Protein AF-A0A3B8W7H1-F1 (afdb_monomer_lite)

Foldseek 3Di:
DVVLVVVLVVQLVVQLVVVLVLLVVLCVLVVVLCVPDDPVVVVVCSVVCNVVSNVVSVVLSVVLVVLSVVCVVHDPVVSVVVVVVSVVVVVVVVVVQSVCQSVVCVVPVDGDDCVVVVVVVPD

Radius of gyration: 18.09 Å; chains: 1; bounding box: 42×22×52 Å

Sequence (123 aa):
MIKKIALPIKLFLSLLPLLIIQKPLFMLFNHNETKQMSFSDFMDVIWHGLPLDLTVAGYITALPLLMMLVSIFWHTKLFNSILKYYLIVICALLAVIFSVDLELYGFWGFRLDATPLFYLTNP

Secondary structure (DSSP, 8-state):
-HHHHHHHHHHHHHHHHHHHHHHHHHHHHTTTT-TT--HHHHHHHHHHHHHHHHHHHHHHHHHHHHHHHHGGGS-HHHHHHHHHHHHHHHHHHHHHHHHHHHHHHHHHSS-S-SHHHHHHH--

pLDDT: mean 79.78, std 10.0, range [53.94, 93.69]

Structure (mmCIF, N/CA/C/O backbone):
data_AF-A0A3B8W7H1-F1
#
_entry.id   AF-A0A3B8W7H1-F1
#
loop_
_atom_site.group_PDB
_atom_site.id
_atom_site.type_symbol
_atom_site.label_atom_id
_atom_site.label_alt_id
_atom_site.label_comp_id
_atom_site.label_asym_id
_atom_site.label_entity_id
_atom_site.label_seq_id
_atom_site.pdbx_PDB_ins_code
_atom_site.Cartn_x
_atom_site.Cartn_y
_atom_site.Cartn_z
_atom_site.occupancy
_atom_site.B_iso_or_equiv
_atom_site.auth_seq_id
_atom_site.auth_comp_id
_atom_site.auth_asym_id
_atom_site.auth_atom_id
_atom_site.pdbx_PDB_model_num
ATOM 1 N N . MET A 1 1 ? -9.535 1.087 23.435 1.00 53.94 1 MET A N 1
ATOM 2 C CA . MET A 1 1 ? -9.677 1.878 22.187 1.00 53.94 1 MET A CA 1
ATOM 3 C C . MET A 1 1 ? -8.385 1.987 21.379 1.00 53.94 1 MET A C 1
ATOM 5 O O . MET A 1 1 ? -8.441 1.696 20.194 1.00 53.94 1 MET A O 1
ATOM 9 N N . ILE A 1 2 ? -7.231 2.303 21.986 1.00 60.81 2 ILE A N 1
ATOM 10 C CA . ILE A 1 2 ? -5.937 2.504 21.285 1.00 60.81 2 ILE A CA 1
ATOM 11 C C . ILE A 1 2 ? -5.553 1.329 20.360 1.00 60.81 2 ILE A C 1
ATOM 13 O O . ILE A 1 2 ? -5.169 1.537 19.213 1.00 60.81 2 ILE A O 1
ATOM 17 N N . LYS A 1 3 ? -5.751 0.079 20.807 1.00 65.75 3 LYS A N 1
ATOM 18 C CA . LYS A 1 3 ? -5.468 -1.122 19.994 1.00 65.75 3 LYS A CA 1
ATOM 19 C C . LYS A 1 3 ? -6.321 -1.238 18.719 1.00 65.75 3 LYS A C 1
ATOM 21 O O . LYS A 1 3 ? -5.864 -1.859 17.769 1.00 65.75 3 LYS A O 1
ATOM 26 N N . LYS A 1 4 ? -7.533 -0.663 18.696 1.00 67.44 4 LYS A N 1
ATOM 27 C CA . LYS A 1 4 ? -8.416 -0.698 17.518 1.00 67.44 4 LYS A CA 1
ATOM 28 C C . LYS A 1 4 ? -7.938 0.300 16.459 1.00 67.44 4 LYS A C 1
ATOM 30 O O . LYS A 1 4 ? -7.762 -0.085 15.316 1.00 67.44 4 LYS A O 1
ATOM 35 N N . ILE A 1 5 ? -7.607 1.529 16.864 1.00 70.88 5 ILE A N 1
ATOM 36 C CA . ILE A 1 5 ? -7.120 2.593 15.962 1.00 70.88 5 ILE A CA 1
ATOM 37 C C . ILE A 1 5 ? -5.734 2.262 15.383 1.00 70.88 5 ILE A C 1
ATOM 39 O O . ILE A 1 5 ? -5.429 2.616 14.249 1.00 70.88 5 ILE A O 1
ATOM 43 N N . ALA A 1 6 ? -4.908 1.517 16.120 1.00 82.44 6 ALA A N 1
ATOM 44 C CA . ALA A 1 6 ? -3.616 1.058 15.616 1.00 82.44 6 ALA A CA 1
ATOM 45 C C . ALA A 1 6 ? -3.730 0.071 14.436 1.00 82.44 6 ALA A C 1
ATOM 47 O O . ALA A 1 6 ? -2.766 -0.089 13.694 1.00 82.44 6 ALA A O 1
ATOM 48 N N . LEU A 1 7 ? -4.871 -0.608 14.261 1.00 83.50 7 LEU A N 1
ATOM 49 C CA . LEU A 1 7 ? -5.059 -1.608 13.210 1.00 83.50 7 LEU A CA 1
ATOM 50 C C . LEU A 1 7 ? -5.019 -1.006 11.791 1.00 83.50 7 LEU A C 1
ATOM 52 O O . LEU A 1 7 ? -4.163 -1.441 11.025 1.00 83.50 7 LEU A O 1
ATOM 56 N N . PRO A 1 8 ? -5.856 -0.014 11.420 1.00 84.19 8 PRO A N 1
ATOM 57 C CA . PRO A 1 8 ? -5.816 0.578 10.080 1.00 84.19 8 PRO A CA 1
ATOM 58 C C . PRO A 1 8 ? -4.467 1.234 9.767 1.00 84.19 8 PRO A C 1
ATOM 60 O O . PRO A 1 8 ? -3.979 1.104 8.651 1.00 84.19 8 PRO A O 1
ATOM 63 N N . ILE A 1 9 ? -3.819 1.854 10.761 1.00 86.69 9 ILE A N 1
ATOM 64 C CA . ILE A 1 9 ? -2.483 2.450 10.598 1.00 86.69 9 ILE A CA 1
ATOM 65 C C . ILE A 1 9 ? -1.446 1.369 10.270 1.00 86.69 9 ILE A C 1
ATOM 67 O O . ILE A 1 9 ? -0.670 1.519 9.330 1.00 86.69 9 ILE A O 1
ATOM 71 N N . LYS A 1 10 ? -1.448 0.251 11.009 1.00 87.94 10 LYS A N 1
ATOM 72 C CA . LYS A 1 10 ? -0.557 -0.884 10.726 1.00 87.94 10 LYS A CA 1
ATOM 73 C C . LYS A 1 10 ? -0.828 -1.495 9.353 1.00 87.94 10 LYS A C 1
ATOM 75 O O 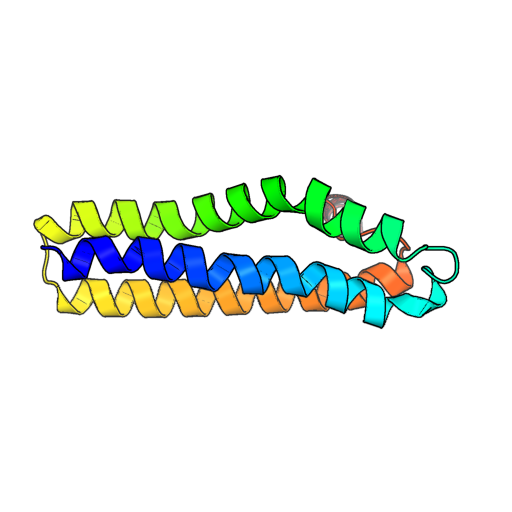. LYS A 1 10 ? 0.126 -1.833 8.664 1.00 87.94 10 LYS A O 1
ATOM 80 N N . LEU A 1 11 ? -2.097 -1.614 8.956 1.00 88.38 11 LEU A N 1
ATOM 81 C CA . LEU A 1 11 ? -2.475 -2.126 7.637 1.00 88.38 11 LEU A CA 1
ATOM 82 C C . LEU A 1 11 ? -1.950 -1.225 6.521 1.00 88.38 11 LEU A C 1
ATOM 84 O O . LEU A 1 11 ? -1.289 -1.715 5.610 1.00 88.38 11 LEU A O 1
ATOM 88 N N . PHE A 1 12 ? -2.167 0.084 6.635 1.00 89.38 12 PHE A N 1
ATOM 89 C CA . PHE A 1 12 ? -1.659 1.068 5.686 1.00 89.38 12 PHE A CA 1
ATOM 90 C C . PHE A 1 12 ? -0.136 0.997 5.551 1.00 89.38 12 PHE A C 1
ATOM 92 O O . PHE A 1 12 ? 0.385 0.834 4.450 1.00 89.38 12 PHE A O 1
ATOM 99 N N . LEU A 1 13 ? 0.576 1.007 6.682 1.00 89.75 13 LEU A N 1
ATOM 100 C CA . LEU A 1 13 ? 2.035 0.900 6.706 1.00 89.75 13 LEU A CA 1
ATOM 101 C C . LEU A 1 13 ? 2.554 -0.446 6.186 1.00 89.75 13 LEU A C 1
ATOM 103 O O . LEU A 1 13 ? 3.673 -0.495 5.693 1.00 89.75 13 LEU A O 1
ATOM 107 N N . SER A 1 14 ? 1.775 -1.527 6.283 1.00 88.62 14 SER A N 1
ATOM 108 C CA . SER A 1 14 ? 2.154 -2.833 5.726 1.00 88.62 14 SER A CA 1
ATOM 109 C C . SER A 1 14 ? 1.902 -2.952 4.221 1.00 88.62 14 SER A C 1
ATOM 111 O O . SER A 1 14 ? 2.663 -3.626 3.533 1.00 88.62 14 SER A O 1
ATOM 113 N N . LEU A 1 15 ? 0.864 -2.288 3.699 1.00 88.25 15 LEU A N 1
ATOM 114 C CA . LEU A 1 15 ? 0.498 -2.331 2.280 1.00 88.25 15 LEU A CA 1
ATOM 115 C C . LEU A 1 15 ? 1.406 -1.451 1.421 1.00 88.25 15 LEU A C 1
ATOM 117 O O . LEU A 1 15 ? 1.765 -1.853 0.320 1.00 88.25 15 LEU A O 1
ATOM 121 N N . LEU A 1 16 ? 1.812 -0.284 1.930 1.00 88.75 16 LEU A N 1
ATOM 122 C CA . LEU A 1 16 ? 2.693 0.638 1.211 1.00 88.75 16 LEU A CA 1
ATOM 123 C C . LEU A 1 16 ? 3.988 -0.005 0.686 1.00 88.75 16 LEU A C 1
ATOM 125 O O . LEU A 1 16 ? 4.213 0.065 -0.518 1.00 88.75 16 LEU A O 1
ATOM 129 N N . PRO A 1 17 ? 4.837 -0.655 1.508 1.00 87.62 17 PRO A N 1
ATOM 130 C CA . PRO A 1 17 ? 6.056 -1.280 1.002 1.00 87.62 17 PRO A CA 1
ATOM 131 C C . PRO A 1 17 ? 5.753 -2.415 0.020 1.00 87.62 17 PRO A C 1
ATOM 133 O O . PRO A 1 17 ? 6.509 -2.616 -0.923 1.00 87.62 17 PRO A O 1
ATOM 136 N N . LEU A 1 18 ? 4.633 -3.121 0.201 1.00 87.12 18 LEU A N 1
ATOM 137 C CA . LEU A 1 18 ? 4.185 -4.179 -0.703 1.00 87.12 18 LEU A CA 1
ATOM 138 C C . LEU A 1 18 ? 3.912 -3.624 -2.112 1.00 87.12 18 LEU A C 1
ATOM 140 O O . LEU A 1 18 ? 4.404 -4.183 -3.087 1.00 87.12 18 LEU A O 1
ATOM 144 N N . LEU A 1 19 ? 3.200 -2.498 -2.208 1.00 86.88 19 LEU A N 1
ATOM 145 C CA . LEU A 1 19 ? 2.916 -1.806 -3.473 1.00 86.88 19 LEU A CA 1
ATOM 146 C C . LEU A 1 19 ? 4.168 -1.146 -4.068 1.00 86.88 19 LEU A C 1
ATOM 148 O O . LEU A 1 19 ? 4.401 -1.234 -5.271 1.00 86.88 19 LEU A O 1
ATOM 152 N N . ILE A 1 20 ? 5.018 -0.548 -3.228 1.00 87.69 20 ILE A N 1
ATOM 153 C CA . ILE A 1 20 ? 6.266 0.082 -3.677 1.00 87.69 20 ILE A CA 1
ATOM 154 C C . ILE A 1 20 ? 7.202 -0.960 -4.296 1.00 87.69 20 ILE A C 1
ATOM 156 O O . ILE A 1 20 ? 7.774 -0.687 -5.345 1.00 87.69 20 ILE A O 1
ATOM 160 N N . ILE A 1 21 ? 7.340 -2.151 -3.694 1.00 86.81 21 ILE A N 1
ATOM 161 C CA . ILE A 1 21 ? 8.228 -3.230 -4.170 1.00 86.81 21 ILE A CA 1
ATOM 162 C C . ILE A 1 21 ? 7.751 -3.842 -5.497 1.00 86.81 21 ILE A C 1
ATOM 164 O O . ILE A 1 21 ? 8.581 -4.315 -6.278 1.00 86.81 21 ILE A O 1
ATOM 168 N N . GLN A 1 22 ? 6.451 -3.803 -5.802 1.00 84.94 22 GLN A N 1
ATOM 169 C CA . GLN A 1 22 ? 5.923 -4.334 -7.065 1.00 84.94 22 GLN A CA 1
ATOM 170 C C . GLN A 1 22 ? 6.564 -3.663 -8.292 1.00 84.94 22 GLN A C 1
ATOM 172 O O . GLN A 1 22 ? 6.882 -4.344 -9.263 1.00 84.94 22 GLN A O 1
ATOM 177 N N . LYS A 1 23 ? 6.839 -2.352 -8.248 1.00 83.81 23 LYS A N 1
ATOM 178 C CA . LYS A 1 23 ? 7.430 -1.613 -9.383 1.00 83.81 23 LYS A CA 1
ATOM 179 C C . LYS A 1 23 ? 8.887 -2.020 -9.679 1.00 83.81 23 LYS A C 1
ATOM 181 O O . LYS A 1 23 ? 9.161 -2.363 -10.828 1.00 83.81 23 LYS A O 1
ATOM 186 N N . PRO A 1 24 ? 9.801 -2.065 -8.689 1.00 82.75 24 PRO A N 1
ATOM 187 C CA . PRO A 1 24 ? 11.115 -2.691 -8.808 1.00 82.75 24 PRO A CA 1
ATOM 188 C C . PRO A 1 24 ? 11.084 -4.115 -9.349 1.00 82.75 24 PRO A C 1
ATOM 190 O O . PRO A 1 24 ? 11.832 -4.430 -10.270 1.00 82.75 24 PRO A O 1
ATOM 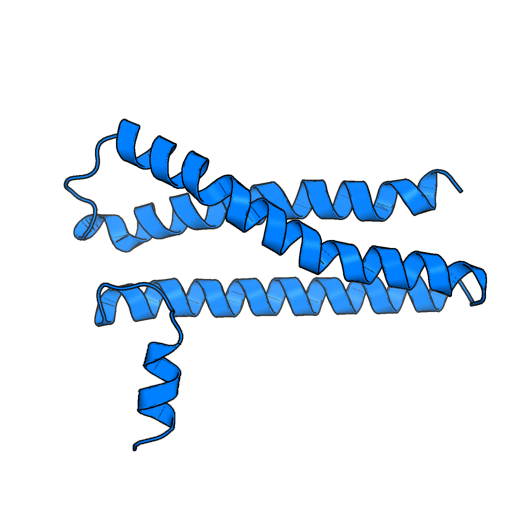193 N N . LEU A 1 25 ? 10.223 -4.976 -8.795 1.00 82.75 25 LEU A N 1
ATOM 194 C CA . LEU A 1 25 ? 10.127 -6.371 -9.230 1.00 82.75 25 LEU A CA 1
ATOM 195 C C . LEU A 1 25 ? 9.701 -6.467 -10.695 1.00 82.75 25 LEU A C 1
ATOM 197 O O . LEU A 1 25 ? 10.279 -7.239 -11.454 1.00 82.75 25 LEU A O 1
ATOM 201 N N . PHE A 1 26 ? 8.747 -5.633 -11.101 1.00 82.44 26 PHE A N 1
ATOM 202 C CA . PHE A 1 26 ? 8.310 -5.527 -12.486 1.00 82.44 26 PHE A CA 1
ATOM 203 C C . PHE A 1 26 ? 9.439 -5.100 -13.430 1.00 82.44 26 PHE A C 1
ATOM 205 O O . PHE A 1 26 ? 9.607 -5.687 -14.497 1.00 82.44 26 PHE A O 1
ATOM 212 N N . MET A 1 27 ? 10.238 -4.106 -13.040 1.00 79.12 27 MET A N 1
ATOM 213 C CA . MET A 1 27 ? 11.380 -3.648 -13.840 1.00 79.12 27 MET A CA 1
ATOM 214 C C . MET A 1 27 ? 12.481 -4.702 -13.948 1.00 79.12 27 MET A C 1
ATOM 216 O O . MET A 1 27 ? 13.059 -4.873 -15.016 1.00 79.12 27 MET A O 1
ATOM 220 N N . LEU A 1 28 ? 12.758 -5.426 -12.859 1.00 79.38 28 LEU A N 1
ATOM 221 C CA . LEU A 1 28 ? 13.735 -6.516 -12.852 1.00 79.38 28 LEU A CA 1
ATOM 222 C C . LEU A 1 28 ? 13.299 -7.680 -13.747 1.00 79.38 28 LEU A C 1
ATOM 224 O O . LEU A 1 28 ? 14.133 -8.269 -14.429 1.00 79.38 28 LEU A O 1
ATOM 228 N N . PHE A 1 29 ? 12.007 -8.008 -13.762 1.00 75.12 29 PHE A N 1
ATOM 229 C CA . PHE A 1 29 ? 11.477 -9.070 -14.616 1.00 75.12 29 PHE A CA 1
ATOM 230 C C . PHE A 1 29 ? 11.510 -8.672 -16.098 1.00 75.12 29 PHE A C 1
ATOM 232 O O . PHE A 1 29 ? 11.926 -9.452 -16.949 1.00 75.12 29 PHE A O 1
ATOM 239 N N . ASN A 1 30 ? 11.175 -7.414 -16.394 1.00 73.25 30 ASN A N 1
ATOM 240 C CA . ASN A 1 30 ? 11.185 -6.847 -17.743 1.00 73.25 30 ASN A CA 1
ATOM 241 C C . ASN A 1 30 ? 12.508 -6.137 -18.084 1.00 73.25 30 ASN A C 1
ATOM 243 O O . ASN A 1 30 ? 12.534 -5.170 -18.852 1.00 73.25 30 ASN A O 1
ATOM 247 N N . HIS A 1 31 ? 13.628 -6.623 -17.534 1.00 64.38 31 HIS A N 1
ATOM 248 C CA . HIS A 1 31 ? 14.940 -5.984 -17.672 1.00 64.38 31 HIS A CA 1
ATOM 249 C C . HIS A 1 31 ? 15.403 -5.848 -19.133 1.00 64.38 31 HIS A C 1
ATOM 251 O O . HIS A 1 31 ? 16.147 -4.931 -19.469 1.00 64.38 31 HIS A O 1
ATOM 257 N N . ASN A 1 32 ? 14.943 -6.734 -20.024 1.00 60.09 32 ASN A N 1
ATOM 258 C CA . ASN A 1 32 ? 15.286 -6.681 -21.446 1.00 60.09 32 ASN A CA 1
ATOM 259 C C . ASN A 1 32 ? 14.726 -5.442 -22.164 1.00 60.09 32 ASN A C 1
ATOM 261 O O . ASN A 1 32 ? 15.432 -4.890 -23.005 1.00 60.09 32 ASN A O 1
ATOM 265 N N . GLU A 1 33 ? 13.537 -4.972 -21.779 1.00 58.84 33 GLU A N 1
ATOM 266 C CA . GLU A 1 33 ? 12.888 -3.774 -22.339 1.00 58.84 33 GLU A CA 1
ATOM 267 C C . GLU A 1 33 ? 13.354 -2.478 -21.647 1.00 58.84 33 GLU A C 1
ATOM 269 O O . GLU A 1 33 ? 13.234 -1.384 -22.189 1.00 58.84 33 GLU A O 1
ATOM 274 N N . THR A 1 34 ? 13.947 -2.586 -20.452 1.00 56.81 34 THR A N 1
ATOM 275 C CA . THR A 1 34 ? 14.423 -1.449 -19.636 1.00 56.81 34 THR A CA 1
ATOM 276 C C . THR A 1 34 ? 15.937 -1.228 -19.701 1.00 56.81 34 THR A C 1
ATOM 278 O O . THR A 1 34 ? 16.479 -0.438 -18.929 1.00 56.81 34 THR A O 1
ATOM 281 N N . LYS A 1 35 ? 16.642 -1.846 -20.661 1.00 56.72 35 LYS A N 1
ATOM 282 C CA . LYS A 1 35 ? 18.110 -1.741 -20.836 1.00 56.72 35 LYS A CA 1
ATOM 283 C C . LYS A 1 35 ? 18.664 -0.315 -20.979 1.00 56.72 35 LYS A C 1
ATOM 285 O O . LYS A 1 35 ? 19.873 -0.139 -20.859 1.00 56.72 35 LYS A O 1
ATOM 290 N N . GLN A 1 36 ? 17.823 0.683 -21.249 1.00 59.56 36 GLN A N 1
ATOM 291 C CA . GLN A 1 36 ? 18.230 2.088 -21.377 1.00 59.56 36 GLN A CA 1
ATOM 292 C C . GLN A 1 36 ? 17.929 2.950 -20.138 1.00 59.56 36 GLN A C 1
ATOM 294 O O . GLN A 1 36 ? 18.276 4.127 -20.143 1.00 59.56 36 GLN A O 1
ATOM 299 N N . MET A 1 37 ? 17.306 2.405 -19.086 1.00 61.03 37 MET A N 1
ATOM 300 C CA . MET A 1 37 ? 16.973 3.185 -17.888 1.00 61.03 37 MET A CA 1
ATOM 301 C C . MET A 1 37 ? 18.184 3.371 -16.971 1.00 61.03 37 MET A C 1
ATOM 303 O O . MET A 1 37 ? 18.835 2.412 -16.549 1.00 61.03 37 MET A O 1
ATOM 307 N N . SER A 1 38 ? 18.452 4.627 -16.625 1.00 71.88 38 SER A N 1
ATOM 308 C CA . SER A 1 38 ? 19.415 5.011 -15.598 1.00 71.88 38 SER A CA 1
ATOM 309 C C . SER A 1 38 ? 18.870 4.703 -14.198 1.00 71.88 38 SER A C 1
ATOM 311 O O . SER A 1 38 ? 17.664 4.616 -13.972 1.00 71.88 38 SER A O 1
ATOM 313 N N . PHE A 1 39 ? 19.760 4.613 -13.207 1.00 72.19 39 PHE A N 1
ATOM 314 C CA . PHE A 1 39 ? 19.369 4.516 -11.796 1.00 72.19 39 PHE A CA 1
ATOM 315 C C . PHE A 1 39 ? 18.527 5.724 -11.333 1.00 72.19 39 PHE A C 1
ATOM 317 O O . PHE A 1 39 ? 17.703 5.586 -10.431 1.00 72.19 39 PHE A O 1
ATOM 324 N N . SER A 1 40 ? 18.699 6.891 -11.971 1.00 75.19 40 SER A N 1
ATOM 325 C CA . SER A 1 40 ? 17.839 8.063 -11.741 1.00 75.19 40 SER A CA 1
ATOM 326 C C . SER A 1 40 ? 16.392 7.780 -12.145 1.00 75.19 40 SER A C 1
ATOM 328 O O . SER A 1 40 ? 15.488 7.989 -11.343 1.00 75.19 40 SER A O 1
ATOM 330 N N . ASP A 1 41 ? 16.183 7.195 -13.328 1.00 76.75 41 ASP A N 1
ATOM 331 C CA . ASP A 1 41 ? 14.846 6.883 -13.848 1.00 76.75 41 ASP A CA 1
ATOM 332 C C . ASP A 1 41 ? 14.123 5.867 -12.953 1.00 76.75 41 ASP A C 1
ATOM 334 O O . ASP A 1 41 ? 12.911 5.934 -12.749 1.00 76.75 41 ASP A O 1
ATOM 338 N N . PHE A 1 42 ? 14.877 4.943 -12.352 1.00 78.38 42 PHE A N 1
ATOM 339 C CA . PHE A 1 42 ? 14.348 3.992 -11.378 1.00 78.38 42 PHE A CA 1
ATOM 340 C C . PHE A 1 42 ? 13.790 4.693 -10.128 1.00 78.38 42 PHE A C 1
ATOM 342 O O . PHE A 1 42 ? 12.697 4.360 -9.659 1.00 78.38 42 PHE A O 1
ATOM 349 N N . MET A 1 43 ? 14.512 5.687 -9.600 1.00 80.75 43 MET A N 1
ATOM 350 C CA . MET A 1 43 ? 14.046 6.488 -8.463 1.00 80.75 43 MET A CA 1
ATOM 351 C C . MET A 1 43 ? 12.866 7.377 -8.842 1.00 80.75 43 MET A C 1
ATOM 353 O O . MET A 1 43 ? 11.920 7.489 -8.060 1.00 80.75 43 MET A O 1
ATOM 357 N N . ASP A 1 44 ? 12.868 7.929 -10.054 1.00 82.50 44 ASP A N 1
ATOM 358 C CA . ASP A 1 44 ? 11.768 8.746 -10.556 1.00 82.50 44 ASP A CA 1
ATOM 359 C C . ASP A 1 44 ? 10.473 7.941 -10.686 1.00 82.50 44 ASP A C 1
ATOM 361 O O . ASP A 1 44 ? 9.409 8.444 -10.322 1.00 82.50 44 ASP A O 1
ATOM 365 N N . VAL A 1 45 ? 10.527 6.676 -11.113 1.00 81.62 45 VAL A N 1
ATOM 366 C CA . VAL A 1 45 ? 9.327 5.826 -11.185 1.00 81.62 45 VAL A CA 1
ATOM 367 C C . VAL A 1 45 ?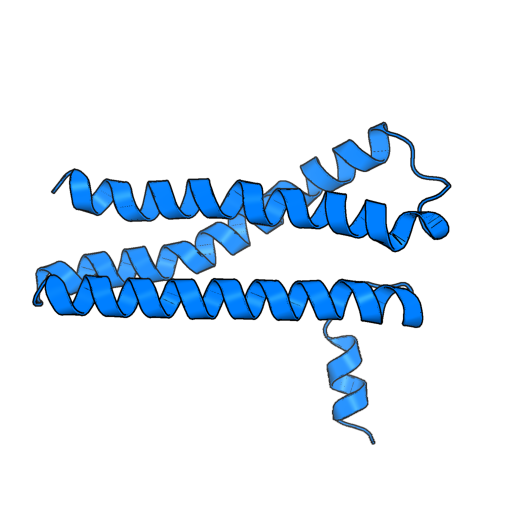 8.781 5.479 -9.801 1.00 81.62 45 VAL A C 1
ATOM 369 O O . VAL A 1 45 ? 7.560 5.440 -9.618 1.00 81.62 45 VAL A O 1
ATOM 372 N N . ILE A 1 46 ? 9.648 5.253 -8.811 1.00 85.12 46 ILE A N 1
ATOM 373 C CA . ILE A 1 46 ? 9.197 5.049 -7.429 1.00 85.12 46 ILE A CA 1
ATOM 374 C C . ILE A 1 46 ? 8.567 6.338 -6.900 1.00 85.12 46 ILE A C 1
ATOM 376 O O . ILE A 1 46 ? 7.465 6.291 -6.358 1.00 85.12 46 ILE A O 1
ATOM 380 N N . TRP A 1 47 ? 9.218 7.486 -7.097 1.00 85.62 47 TRP A N 1
ATOM 381 C CA . TRP A 1 47 ? 8.766 8.776 -6.578 1.00 85.62 47 TRP A CA 1
ATOM 382 C C . TRP A 1 47 ? 7.441 9.233 -7.195 1.00 85.62 47 TRP A C 1
ATOM 384 O O . TRP A 1 47 ? 6.484 9.507 -6.473 1.00 85.62 47 TRP A O 1
ATOM 394 N N . HIS A 1 48 ? 7.344 9.246 -8.526 1.00 87.06 48 HIS A N 1
ATOM 395 C CA . HIS A 1 48 ? 6.117 9.618 -9.237 1.00 87.06 48 HIS A CA 1
ATOM 396 C C . HIS A 1 48 ? 5.024 8.556 -9.098 1.00 87.06 48 HIS A C 1
ATOM 398 O O . HIS A 1 48 ? 3.837 8.862 -9.195 1.00 87.06 48 HIS A O 1
ATOM 404 N N . GLY A 1 49 ? 5.409 7.308 -8.838 1.00 83.44 49 GLY A N 1
ATOM 405 C CA . GLY A 1 49 ? 4.487 6.222 -8.556 1.00 83.44 49 GLY A CA 1
ATOM 406 C C . GLY A 1 49 ? 3.915 6.243 -7.135 1.00 83.44 49 GLY A C 1
ATOM 407 O O . GLY A 1 49 ? 2.849 5.669 -6.914 1.00 83.44 49 GLY A O 1
ATOM 408 N N . LEU A 1 50 ? 4.590 6.892 -6.187 1.00 86.75 50 LEU A N 1
ATOM 409 C CA . LEU A 1 50 ? 4.241 6.867 -4.769 1.00 86.75 50 LEU A CA 1
ATOM 410 C C . LEU A 1 50 ? 2.847 7.445 -4.453 1.00 86.75 50 LEU A C 1
ATOM 412 O O . LEU A 1 50 ? 2.142 6.837 -3.647 1.00 86.75 50 LEU A O 1
ATOM 416 N N . PRO A 1 51 ? 2.383 8.551 -5.078 1.00 88.88 51 PRO A N 1
ATOM 417 C CA . PRO A 1 51 ? 1.019 9.052 -4.887 1.00 88.88 51 PRO A CA 1
ATOM 418 C C . PRO A 1 51 ? -0.052 8.028 -5.279 1.00 88.88 51 PRO A C 1
ATOM 420 O O . PRO A 1 51 ? -1.073 7.901 -4.600 1.00 88.88 51 PRO A O 1
ATOM 423 N N . LEU A 1 52 ? 0.191 7.259 -6.344 1.00 86.38 52 LEU A N 1
ATOM 424 C CA . LEU A 1 52 ? -0.723 6.207 -6.782 1.00 86.38 52 LEU A CA 1
ATOM 425 C C . LEU A 1 52 ? -0.760 5.069 -5.755 1.00 86.38 52 LEU A C 1
ATOM 427 O O . LEU A 1 52 ? -1.839 4.641 -5.356 1.00 86.38 52 LEU A O 1
ATOM 431 N N . ASP A 1 53 ? 0.392 4.656 -5.231 1.00 88.00 53 ASP A N 1
ATOM 432 C CA . ASP A 1 53 ? 0.446 3.618 -4.193 1.00 88.00 53 ASP A CA 1
ATOM 433 C C . ASP A 1 53 ? -0.238 4.084 -2.898 1.00 88.00 53 ASP A C 1
ATOM 435 O O . ASP A 1 53 ? -0.939 3.309 -2.244 1.00 88.00 53 ASP A O 1
ATOM 439 N N . LEU A 1 54 ? -0.107 5.373 -2.562 1.00 88.88 54 LEU A N 1
ATOM 440 C CA . LEU A 1 54 ? -0.786 5.990 -1.425 1.00 88.88 54 LEU A CA 1
ATOM 441 C C . LEU A 1 54 ? -2.310 5.957 -1.572 1.00 88.88 54 LEU A C 1
ATOM 443 O O . LEU A 1 54 ? -3.009 5.651 -0.605 1.00 88.88 54 LEU A O 1
ATOM 447 N N . THR A 1 55 ? -2.830 6.265 -2.763 1.00 90.12 55 THR A N 1
ATOM 448 C CA . THR A 1 55 ? -4.279 6.241 -3.019 1.00 90.12 55 THR A CA 1
ATOM 449 C C . THR A 1 55 ? -4.828 4.818 -2.979 1.00 90.12 55 THR A C 1
ATOM 451 O O . THR A 1 55 ? -5.835 4.590 -2.313 1.00 90.12 55 THR A O 1
ATOM 454 N N . VAL A 1 56 ? -4.142 3.841 -3.583 1.00 88.94 56 VAL A N 1
ATOM 455 C CA . VAL A 1 56 ? -4.533 2.419 -3.533 1.00 88.94 56 VAL A CA 1
ATOM 456 C C . VAL A 1 56 ? -4.498 1.881 -2.100 1.00 88.94 56 VAL A C 1
ATOM 458 O O . VAL A 1 56 ? -5.476 1.283 -1.641 1.00 88.94 56 VAL A O 1
ATOM 461 N N . ALA A 1 57 ? -3.423 2.142 -1.350 1.00 90.88 57 ALA A N 1
ATOM 462 C CA . ALA A 1 57 ? -3.344 1.786 0.067 1.00 90.88 57 ALA A CA 1
ATOM 463 C C . ALA A 1 57 ? -4.450 2.479 0.882 1.00 90.88 57 ALA A C 1
ATOM 465 O O . ALA A 1 57 ? -5.061 1.860 1.758 1.00 90.88 57 ALA A O 1
ATOM 466 N N . GLY A 1 58 ? -4.753 3.740 0.568 1.00 90.44 58 GLY A N 1
ATOM 467 C CA . GLY A 1 58 ? -5.859 4.498 1.147 1.00 90.44 58 GLY A CA 1
ATOM 468 C C . GLY A 1 58 ? -7.216 3.839 0.894 1.00 90.44 58 GLY A C 1
ATOM 469 O O . GLY A 1 58 ? -7.952 3.594 1.845 1.00 90.44 58 GLY A O 1
ATOM 470 N N . TYR A 1 59 ? -7.526 3.463 -0.348 1.00 89.81 59 TYR A N 1
ATOM 471 C CA . TYR A 1 59 ? -8.777 2.781 -0.696 1.00 89.81 59 TYR A CA 1
ATOM 472 C C . TYR A 1 59 ? -8.930 1.442 0.031 1.00 89.81 59 TYR A C 1
ATOM 474 O O . TYR A 1 59 ? -9.970 1.186 0.644 1.00 89.81 59 TYR A O 1
ATOM 482 N N . ILE A 1 60 ? -7.882 0.612 0.032 1.00 90.06 60 ILE A N 1
ATOM 483 C CA . ILE A 1 60 ? -7.916 -0.705 0.683 1.00 90.06 60 ILE A CA 1
ATOM 484 C C . ILE A 1 60 ? -8.123 -0.572 2.193 1.00 90.06 60 ILE A C 1
ATOM 486 O O . ILE A 1 60 ? -8.799 -1.418 2.778 1.00 90.06 60 ILE A O 1
ATOM 490 N N . THR A 1 61 ? -7.554 0.463 2.823 1.00 90.56 61 THR A N 1
ATOM 491 C CA . THR A 1 61 ? -7.611 0.688 4.280 1.00 90.56 61 THR A CA 1
ATOM 492 C C . THR A 1 61 ? -8.825 1.489 4.743 1.00 90.56 61 THR A C 1
ATOM 494 O O . THR A 1 61 ? -9.272 1.298 5.878 1.00 90.56 61 THR A O 1
ATOM 497 N N . ALA A 1 62 ? -9.415 2.312 3.873 1.00 89.38 62 ALA A N 1
ATOM 498 C CA . ALA A 1 62 ? -10.647 3.045 4.146 1.00 89.38 62 ALA A CA 1
ATOM 499 C C . ALA A 1 62 ? -11.807 2.094 4.467 1.00 89.38 62 ALA A C 1
ATOM 501 O O . ALA A 1 62 ? -12.583 2.359 5.386 1.00 89.38 62 ALA A O 1
ATOM 502 N N . LEU A 1 63 ? -11.891 0.948 3.781 1.00 86.81 63 LEU A N 1
ATOM 503 C CA . LEU A 1 63 ? -12.936 -0.040 4.044 1.00 86.81 63 LEU A CA 1
ATOM 504 C C . LEU A 1 63 ? -12.810 -0.673 5.452 1.00 86.81 63 LEU A C 1
ATOM 506 O O . LEU A 1 63 ? -13.769 -0.572 6.218 1.00 86.81 63 LEU A O 1
ATOM 510 N N . PRO A 1 64 ? -11.656 -1.228 5.885 1.00 85.69 64 PRO A N 1
ATOM 511 C CA . PRO A 1 64 ? -11.422 -1.624 7.273 1.00 85.69 64 PRO A CA 1
ATOM 512 C C . PRO A 1 64 ? -11.708 -0.529 8.301 1.00 85.69 64 PRO A C 1
ATOM 514 O O . PRO A 1 64 ? -12.210 -0.831 9.384 1.00 85.69 64 PRO A O 1
ATOM 517 N N . LEU A 1 65 ? -11.405 0.734 7.980 1.00 87.44 65 LEU A N 1
ATOM 518 C CA . LEU A 1 65 ? -11.681 1.873 8.856 1.00 87.44 65 LEU A CA 1
ATOM 519 C C . LEU A 1 65 ? -13.191 2.082 9.033 1.00 87.44 65 LEU A C 1
ATOM 521 O O . LEU A 1 65 ? -13.660 2.168 10.169 1.00 87.44 65 LEU A O 1
ATOM 525 N N . LEU A 1 66 ? -13.961 2.080 7.942 1.00 86.44 66 LEU A N 1
ATOM 526 C CA . LEU A 1 66 ? -15.427 2.145 7.981 1.00 86.44 66 LEU A CA 1
ATOM 527 C C . LEU A 1 66 ? -16.019 0.965 8.758 1.00 86.44 66 LEU A C 1
ATOM 529 O O . LEU A 1 66 ? -16.839 1.155 9.657 1.00 86.44 66 LEU A O 1
ATOM 533 N N . MET A 1 67 ? -15.549 -0.252 8.483 1.00 82.62 67 MET A N 1
ATOM 534 C CA . MET A 1 67 ? -15.981 -1.447 9.210 1.00 82.62 67 MET A CA 1
ATOM 535 C C . MET A 1 67 ? -15.670 -1.339 10.710 1.00 82.62 67 MET A C 1
ATOM 537 O O . MET A 1 67 ? -16.455 -1.801 11.539 1.00 82.62 67 MET A O 1
ATOM 541 N N . MET A 1 68 ? -14.543 -0.722 11.085 1.00 83.50 68 MET A N 1
ATOM 542 C CA . MET A 1 68 ? -14.173 -0.514 12.486 1.00 83.50 68 ME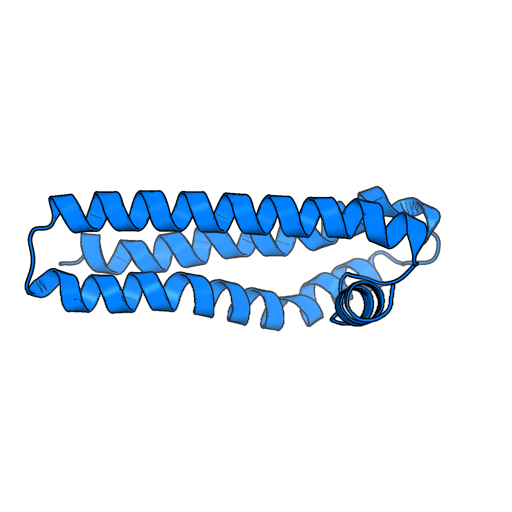T A CA 1
ATOM 543 C C . MET A 1 68 ? -15.138 0.433 13.203 1.00 83.50 68 MET A C 1
ATOM 545 O O . MET A 1 68 ? -15.456 0.187 14.369 1.00 83.50 68 MET A O 1
ATOM 549 N N . LEU A 1 69 ? -15.617 1.481 12.525 1.00 83.38 69 LEU A N 1
ATOM 550 C CA . LEU A 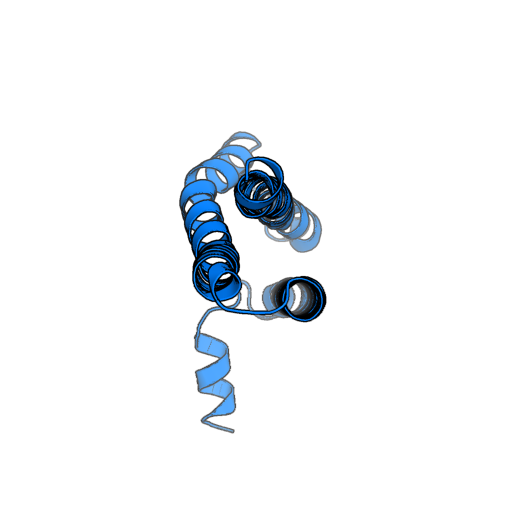1 69 ? -16.630 2.390 13.070 1.00 83.38 69 LEU A CA 1
ATOM 551 C C . LEU A 1 69 ? -17.945 1.646 13.331 1.00 83.38 69 LEU A C 1
ATOM 553 O O . LEU A 1 69 ? -18.513 1.758 14.416 1.00 83.38 69 LEU A O 1
ATOM 557 N N . VAL A 1 70 ? -18.379 0.807 12.387 1.00 82.69 70 VAL A N 1
ATOM 558 C CA . VAL A 1 70 ? -19.600 -0.003 12.535 1.00 82.69 70 VAL A CA 1
ATOM 559 C C . VAL A 1 70 ? -19.438 -1.091 13.606 1.00 82.69 70 VAL A C 1
ATOM 561 O O . VAL A 1 70 ? -20.384 -1.399 14.329 1.00 82.69 70 VAL A O 1
ATOM 564 N N . SER A 1 71 ? -18.226 -1.625 13.802 1.00 78.94 71 SER A N 1
ATOM 565 C CA . SER A 1 71 ? -17.935 -2.618 14.848 1.00 78.94 71 SER A CA 1
ATOM 566 C C . SER A 1 71 ? -18.176 -2.105 16.273 1.00 78.94 71 SER A C 1
ATOM 568 O O . SER A 1 71 ? -18.203 -2.924 17.193 1.00 78.94 71 SER A O 1
ATOM 570 N N . ILE A 1 72 ? -18.345 -0.798 16.497 1.00 78.75 72 ILE A N 1
ATOM 571 C CA . ILE A 1 72 ? -18.750 -0.265 17.807 1.00 78.75 72 ILE A CA 1
ATOM 572 C C . ILE A 1 72 ? -20.124 -0.826 18.219 1.00 78.75 72 ILE A C 1
ATOM 574 O O . ILE A 1 72 ? -20.345 -1.062 19.404 1.00 78.75 72 ILE A O 1
ATOM 578 N N . PHE A 1 73 ? -20.990 -1.125 17.247 1.00 78.75 73 PHE A N 1
ATOM 579 C CA . PHE A 1 73 ? -22.350 -1.624 17.460 1.00 78.75 73 PHE A CA 1
ATOM 580 C C . PHE A 1 73 ? -22.473 -3.160 17.447 1.00 78.75 73 PHE A C 1
ATOM 582 O O . PHE A 1 73 ? -23.546 -3.682 17.732 1.00 78.75 73 PHE A O 1
ATOM 589 N N . TRP A 1 74 ? -21.399 -3.903 17.138 1.00 74.00 74 TRP A N 1
ATOM 590 C CA . TRP A 1 74 ? -21.448 -5.358 16.915 1.00 74.00 74 TRP A CA 1
ATOM 591 C C . TRP A 1 74 ? -20.357 -6.145 17.660 1.00 74.00 74 TRP A C 1
ATOM 593 O O . TRP A 1 74 ? -19.389 -5.601 18.191 1.00 74.00 74 TRP A O 1
ATOM 603 N N . HIS A 1 75 ? -20.491 -7.476 17.675 1.00 74.06 75 HIS A N 1
ATOM 604 C CA . HIS A 1 75 ? -19.540 -8.386 18.316 1.00 74.06 75 HIS A CA 1
ATOM 605 C C . HIS A 1 75 ? -18.147 -8.358 17.659 1.00 74.06 75 HIS A C 1
ATOM 607 O O . HIS A 1 75 ? -17.979 -8.594 16.463 1.00 74.06 75 HIS A O 1
ATOM 613 N N . THR A 1 76 ? -17.111 -8.182 18.481 1.00 75.69 76 THR A N 1
ATOM 614 C CA . THR A 1 76 ? -15.708 -8.016 18.056 1.00 75.69 76 THR A CA 1
ATOM 615 C C . THR A 1 76 ? -15.070 -9.251 17.409 1.00 75.69 76 THR A C 1
ATOM 617 O O . THR A 1 76 ? -14.113 -9.106 16.650 1.00 75.69 76 THR A O 1
ATOM 620 N N . LYS A 1 77 ? -15.571 -10.467 17.677 1.00 79.44 77 LYS A N 1
ATOM 621 C CA . LYS A 1 77 ? -15.023 -11.708 17.091 1.00 79.44 77 LYS A CA 1
ATOM 622 C C . LYS A 1 77 ? -15.339 -11.842 15.597 1.00 79.44 77 LYS A C 1
ATOM 624 O O . LYS A 1 77 ? -14.439 -12.153 14.825 1.00 79.44 77 LYS A O 1
ATOM 629 N N . LEU A 1 78 ? -16.582 -11.564 15.195 1.00 79.94 78 LEU A N 1
ATOM 630 C CA . LEU A 1 78 ? -17.008 -11.605 13.789 1.00 79.94 78 LEU A CA 1
ATOM 631 C C . LEU A 1 78 ? -16.247 -10.571 12.953 1.00 79.94 78 LEU A C 1
ATOM 633 O O . LEU A 1 78 ? -15.754 -10.893 11.878 1.00 79.94 78 LEU A O 1
ATOM 637 N N . PHE A 1 79 ? -16.068 -9.365 13.495 1.00 83.00 79 PHE A N 1
ATOM 638 C CA . PHE A 1 79 ? -15.303 -8.294 12.857 1.00 83.00 79 PHE A CA 1
ATOM 639 C C . PHE A 1 79 ? -13.872 -8.716 12.486 1.00 83.00 79 PHE A C 1
ATOM 641 O O . PHE A 1 79 ? -13.450 -8.536 11.346 1.00 83.00 79 PHE A O 1
ATOM 648 N N . ASN A 1 80 ? -13.140 -9.333 13.421 1.00 82.75 80 ASN A N 1
ATOM 649 C CA . ASN A 1 80 ? -11.768 -9.778 13.168 1.00 82.75 80 ASN A CA 1
ATOM 650 C C . ASN A 1 80 ? -11.699 -10.869 12.090 1.00 82.75 80 ASN A C 1
ATOM 652 O O . ASN A 1 80 ? -10.780 -10.857 11.272 1.00 82.75 80 ASN A O 1
ATOM 656 N N . SER A 1 81 ? -12.664 -11.793 12.069 1.00 86.31 81 SER A N 1
ATOM 657 C CA . SER A 1 81 ? -12.739 -12.820 11.027 1.00 86.31 81 SER A CA 1
ATOM 658 C C . SER A 1 81 ? -12.992 -12.197 9.657 1.00 86.31 81 SER A C 1
ATOM 660 O O . SER A 1 81 ? -12.250 -12.483 8.722 1.00 86.31 81 SER A O 1
ATOM 662 N N . ILE A 1 82 ? -13.976 -11.299 9.541 1.00 87.69 82 ILE A N 1
ATOM 663 C CA . ILE A 1 82 ? -14.312 -10.645 8.267 1.00 87.69 82 ILE A CA 1
ATOM 664 C C . ILE A 1 82 ? -13.124 -9.831 7.746 1.00 87.69 82 ILE A C 1
ATOM 666 O O . ILE A 1 82 ? -12.769 -9.966 6.579 1.00 87.69 82 ILE A O 1
ATOM 670 N N . LEU A 1 83 ? -12.455 -9.053 8.605 1.00 86.69 83 LEU A N 1
ATOM 671 C CA . LEU A 1 83 ? -11.252 -8.316 8.213 1.00 86.69 83 LEU A CA 1
ATOM 672 C C . LEU A 1 83 ? -10.131 -9.236 7.723 1.00 86.69 83 LEU A C 1
ATOM 674 O O . LEU A 1 83 ? -9.467 -8.915 6.742 1.00 86.69 83 LEU A O 1
ATOM 678 N N . LYS A 1 84 ? -9.916 -10.379 8.385 1.00 87.06 84 LYS A N 1
ATOM 679 C CA . LYS A 1 84 ? -8.902 -11.348 7.958 1.00 87.06 84 LYS A CA 1
ATOM 680 C C . LYS A 1 84 ? -9.214 -11.888 6.563 1.00 87.06 84 LYS A C 1
ATOM 682 O O . LYS A 1 84 ? -8.324 -11.904 5.720 1.00 87.06 84 LYS A O 1
ATOM 687 N N . TYR A 1 85 ? -10.456 -12.307 6.316 1.00 91.81 85 TYR A N 1
ATOM 688 C CA . TYR A 1 85 ? -10.863 -12.798 4.997 1.00 91.81 85 TYR A CA 1
ATOM 689 C C . TYR A 1 85 ? -10.769 -11.708 3.929 1.00 91.81 85 TYR A C 1
ATOM 691 O O . TYR A 1 85 ? -10.227 -11.969 2.861 1.00 91.81 85 TYR A O 1
ATOM 699 N N . TYR A 1 86 ? -11.205 -10.485 4.238 1.00 91.00 86 TYR A N 1
ATOM 700 C CA . TYR A 1 86 ? -11.065 -9.336 3.346 1.00 91.00 86 TYR A CA 1
ATOM 701 C C . TYR A 1 86 ? -9.605 -9.117 2.927 1.00 91.00 86 TYR A C 1
ATOM 703 O O . TYR A 1 86 ? -9.313 -9.035 1.739 1.00 91.00 86 TYR A O 1
ATOM 711 N N . LEU A 1 87 ? -8.672 -9.100 3.884 1.00 89.69 87 LEU A N 1
ATOM 712 C CA . LEU A 1 87 ? -7.250 -8.913 3.586 1.00 89.69 87 LEU A CA 1
ATOM 713 C C . LEU A 1 87 ? -6.668 -10.062 2.758 1.00 89.69 87 LEU A C 1
ATOM 715 O O . LEU A 1 87 ? -5.897 -9.806 1.841 1.00 89.69 87 LEU A O 1
ATOM 719 N N . ILE A 1 88 ? -7.050 -11.311 3.041 1.00 91.62 88 ILE A N 1
ATOM 720 C CA . ILE A 1 88 ? -6.616 -12.468 2.242 1.00 91.62 88 ILE A CA 1
ATOM 721 C C . ILE A 1 88 ? -7.082 -12.320 0.792 1.00 91.62 88 ILE A C 1
ATOM 723 O O . ILE A 1 88 ? -6.283 -12.510 -0.122 1.00 91.62 88 ILE A O 1
ATOM 727 N N . VAL A 1 89 ? -8.347 -11.946 0.582 1.00 93.69 89 VAL A N 1
ATOM 728 C CA . VAL A 1 89 ? -8.910 -11.740 -0.759 1.00 93.69 89 VAL A CA 1
ATOM 729 C C . VAL A 1 89 ? -8.189 -10.604 -1.481 1.00 93.69 89 VAL A C 1
ATOM 731 O O . VAL A 1 89 ? -7.779 -10.788 -2.622 1.00 93.69 89 VAL A O 1
ATOM 734 N N . ILE A 1 90 ? -7.965 -9.462 -0.824 1.00 91.06 90 ILE A N 1
ATOM 735 C CA . ILE A 1 90 ? -7.238 -8.333 -1.422 1.00 91.06 90 ILE A CA 1
ATOM 736 C C . ILE A 1 90 ? -5.803 -8.720 -1.790 1.00 91.06 90 ILE A C 1
ATOM 738 O O . ILE A 1 90 ? -5.370 -8.436 -2.902 1.00 91.06 90 ILE A O 1
ATOM 742 N N . CYS A 1 91 ? -5.071 -9.398 -0.904 1.00 90.31 91 CYS A N 1
ATOM 743 C CA . CYS A 1 91 ? -3.713 -9.852 -1.206 1.00 90.31 91 CYS A CA 1
ATOM 744 C C . CYS A 1 91 ? -3.686 -10.8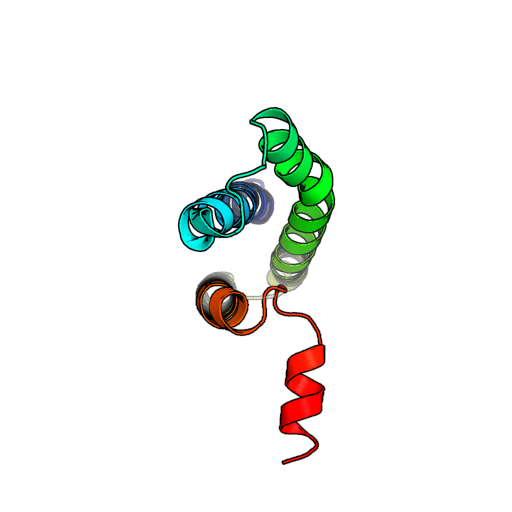33 -2.384 1.00 90.31 91 CYS A C 1
ATOM 746 O O . CYS A 1 91 ? -2.817 -10.718 -3.245 1.00 90.31 91 CYS A O 1
ATOM 748 N N . ALA A 1 92 ? -4.637 -11.770 -2.443 1.00 92.19 92 ALA A N 1
ATOM 749 C CA . ALA A 1 92 ? -4.751 -12.709 -3.554 1.00 92.19 92 ALA A CA 1
ATOM 750 C C . ALA A 1 92 ? -5.056 -11.985 -4.874 1.00 92.19 92 ALA A C 1
ATOM 752 O O . ALA A 1 92 ? -4.403 -12.253 -5.877 1.00 92.19 92 ALA A O 1
ATOM 753 N N . LEU A 1 93 ? -5.988 -11.028 -4.865 1.00 91.25 93 LEU A N 1
ATOM 754 C CA . LEU A 1 93 ? -6.315 -10.219 -6.040 1.00 91.25 93 LEU A CA 1
ATOM 755 C C . LEU A 1 93 ? -5.111 -9.405 -6.521 1.00 91.25 93 LEU A C 1
ATOM 757 O O . LEU A 1 93 ? -4.788 -9.459 -7.702 1.00 91.25 93 LEU A O 1
ATOM 761 N N . LEU A 1 94 ? -4.417 -8.704 -5.618 1.00 89.25 94 LEU A N 1
ATOM 762 C CA . LEU A 1 94 ? -3.211 -7.944 -5.961 1.00 89.25 94 LEU A CA 1
ATOM 763 C C . LEU A 1 94 ? -2.121 -8.846 -6.548 1.00 89.25 94 LEU A C 1
ATOM 765 O O . LEU A 1 94 ? -1.475 -8.457 -7.515 1.00 89.25 94 LEU A O 1
ATOM 769 N N . ALA A 1 95 ? -1.932 -10.050 -5.999 1.00 88.44 95 ALA A N 1
ATOM 770 C CA . ALA A 1 95 ? -0.956 -11.007 -6.510 1.00 88.44 95 ALA A CA 1
ATOM 771 C C . ALA A 1 95 ? -1.316 -11.512 -7.914 1.00 88.44 95 ALA A C 1
ATOM 773 O O . ALA A 1 95 ? -0.443 -11.568 -8.775 1.00 88.44 95 ALA A O 1
ATOM 774 N N . VAL A 1 96 ? -2.589 -11.839 -8.160 1.00 89.00 96 VAL A N 1
ATOM 775 C CA . VAL A 1 96 ? -3.061 -12.267 -9.485 1.00 89.00 96 VAL A CA 1
ATOM 776 C C . VAL A 1 96 ? -2.906 -11.138 -10.497 1.00 89.00 96 VAL A C 1
ATOM 778 O O . VAL A 1 96 ? -2.311 -11.358 -11.544 1.00 89.00 96 VAL A O 1
ATOM 781 N N . ILE A 1 97 ? -3.373 -9.928 -10.174 1.00 87.31 97 ILE A N 1
ATOM 782 C CA . ILE A 1 97 ? -3.249 -8.760 -11.059 1.00 87.31 97 ILE A CA 1
ATOM 783 C C . ILE A 1 97 ? -1.779 -8.503 -11.389 1.00 87.31 97 ILE A C 1
ATOM 785 O O . ILE A 1 97 ? -1.443 -8.343 -12.556 1.00 87.31 97 ILE A O 1
ATOM 789 N N . PHE A 1 98 ? -0.900 -8.524 -10.385 1.00 85.94 98 PHE A N 1
ATOM 790 C CA . PHE A 1 98 ? 0.531 -8.319 -10.590 1.00 85.94 98 PHE A CA 1
ATOM 791 C C . PHE A 1 98 ? 1.164 -9.425 -11.444 1.00 85.94 98 PHE A C 1
ATOM 793 O O . PHE A 1 98 ? 1.948 -9.134 -12.339 1.00 85.94 98 PHE A O 1
ATOM 800 N N . SER A 1 99 ? 0.806 -10.691 -11.211 1.00 85.69 99 SER A N 1
ATOM 801 C CA . SER A 1 99 ? 1.313 -11.814 -12.006 1.00 85.69 99 SER A CA 1
ATOM 802 C C . SER A 1 99 ? 0.869 -11.730 -13.465 1.00 85.69 99 SER A C 1
ATOM 804 O O . SER A 1 99 ? 1.677 -11.977 -14.356 1.00 85.69 99 SER A O 1
ATOM 806 N N . VAL A 1 100 ? -0.392 -11.365 -13.717 1.00 83.50 100 VAL A N 1
ATOM 807 C CA . VAL A 1 100 ? -0.895 -11.167 -15.082 1.00 83.50 100 VAL A CA 1
ATOM 808 C C . VAL A 1 100 ? -0.206 -9.965 -15.723 1.00 83.50 100 VAL A C 1
ATOM 810 O O . VAL A 1 100 ? 0.201 -10.070 -16.871 1.00 83.50 100 VAL A O 1
ATOM 813 N N . ASP A 1 101 ? -0.005 -8.862 -14.994 1.00 84.00 101 ASP A N 1
ATOM 814 C CA . ASP A 1 101 ? 0.710 -7.680 -15.503 1.00 84.00 101 ASP A CA 1
ATOM 815 C C . ASP A 1 101 ? 2.136 -8.028 -15.957 1.00 84.00 101 ASP A C 1
ATOM 817 O O . ASP A 1 101 ? 2.576 -7.570 -17.008 1.00 84.00 101 ASP A O 1
ATOM 821 N N . LEU A 1 102 ? 2.844 -8.884 -15.208 1.00 80.94 102 LEU A N 1
ATOM 822 C CA . LEU A 1 102 ? 4.190 -9.342 -15.569 1.00 80.94 102 LEU A CA 1
ATOM 823 C C . LEU A 1 102 ? 4.217 -10.124 -16.886 1.00 80.94 102 LEU A C 1
ATOM 825 O O . LEU A 1 102 ? 5.071 -9.856 -17.729 1.00 80.94 102 LEU A O 1
ATOM 829 N N . GLU A 1 103 ? 3.310 -11.087 -17.063 1.00 79.31 103 GLU A N 1
ATOM 830 C CA . GLU A 1 103 ? 3.271 -11.905 -18.279 1.00 79.31 103 GLU A CA 1
ATOM 831 C C . GLU A 1 103 ? 2.761 -11.106 -19.479 1.00 79.31 103 GLU A C 1
ATOM 833 O O . GLU A 1 103 ? 3.377 -11.129 -20.545 1.00 79.31 103 GLU A O 1
ATOM 838 N N . LEU A 1 104 ? 1.664 -10.362 -19.307 1.00 76.44 104 LEU A N 1
ATOM 839 C CA . LEU A 1 104 ? 1.024 -9.621 -20.393 1.00 76.44 104 LEU A CA 1
ATOM 840 C C . LEU A 1 104 ? 1.916 -8.493 -20.914 1.00 76.44 104 LEU A C 1
ATOM 842 O O . LEU A 1 104 ? 1.938 -8.246 -22.120 1.00 76.44 104 LEU A O 1
ATOM 846 N N . TYR A 1 105 ? 2.695 -7.853 -20.035 1.00 73.19 105 TYR A N 1
ATOM 847 C CA . TYR A 1 105 ? 3.655 -6.836 -20.454 1.00 73.19 105 TYR A CA 1
ATOM 848 C C . TYR A 1 105 ? 4.691 -7.394 -21.434 1.00 73.19 105 TYR A C 1
ATOM 850 O O . TYR A 1 105 ? 5.014 -6.726 -22.412 1.00 73.19 105 TYR A O 1
ATOM 858 N N . GLY A 1 106 ? 5.156 -8.632 -21.233 1.00 69.38 106 GLY A N 1
ATOM 859 C CA . GLY A 1 106 ? 6.078 -9.288 -22.163 1.00 69.38 106 GLY A CA 1
ATOM 860 C C . GLY A 1 106 ? 5.483 -9.518 -23.558 1.00 69.38 106 GLY A C 1
ATOM 861 O O . GLY A 1 106 ? 6.218 -9.522 -24.541 1.00 69.38 106 GLY A O 1
ATOM 862 N N . PHE A 1 107 ? 4.160 -9.672 -23.665 1.00 69.62 107 PHE A N 1
ATOM 863 C CA . PHE A 1 107 ? 3.475 -9.846 -24.949 1.00 69.62 107 PHE A CA 1
ATOM 864 C C . PHE A 1 107 ? 3.100 -8.522 -25.622 1.00 69.62 107 PHE A C 1
ATOM 866 O O . PHE A 1 107 ? 3.099 -8.448 -26.850 1.00 69.62 107 PHE A O 1
ATOM 873 N N . TRP A 1 108 ? 2.716 -7.505 -24.846 1.00 67.44 108 TRP A N 1
ATOM 874 C CA . TRP A 1 108 ? 2.085 -6.283 -25.366 1.00 67.44 108 TRP A CA 1
ATOM 875 C C . TRP A 1 108 ? 2.965 -5.031 -25.278 1.00 67.44 108 TRP A C 1
ATOM 877 O O . TRP A 1 108 ? 2.712 -4.063 -25.991 1.00 67.44 108 TRP A O 1
ATOM 887 N N . GLY A 1 109 ? 3.987 -5.025 -24.421 1.00 68.00 109 GLY A N 1
ATOM 888 C CA . GLY A 1 109 ? 4.877 -3.879 -24.209 1.00 68.00 109 GLY A CA 1
ATOM 889 C C . GLY A 1 109 ? 4.254 -2.712 -23.428 1.00 68.00 109 GLY A C 1
ATOM 890 O O . GLY A 1 109 ? 4.896 -1.675 -23.261 1.00 68.00 109 GLY A O 1
ATOM 891 N N . PHE A 1 110 ? 3.023 -2.849 -22.924 1.00 67.50 110 PHE A N 1
ATOM 892 C CA . PHE A 1 110 ? 2.371 -1.869 -22.052 1.00 67.50 110 PHE A CA 1
ATOM 893 C C . PHE A 1 110 ? 1.687 -2.563 -20.863 1.00 67.50 110 PHE A C 1
ATOM 895 O O . PHE A 1 110 ? 1.319 -3.734 -20.944 1.00 67.50 110 PHE A O 1
ATOM 902 N N . ARG A 1 111 ? 1.592 -1.859 -19.724 1.00 71.75 111 ARG A N 1
ATOM 903 C CA . ARG A 1 111 ? 0.998 -2.390 -18.480 1.00 71.75 111 ARG A CA 1
ATOM 904 C C . ARG A 1 111 ? -0.497 -2.640 -18.639 1.00 71.75 111 ARG A C 1
ATOM 906 O O . ARG A 1 111 ? -1.128 -1.998 -19.470 1.00 71.75 111 ARG A O 1
ATOM 913 N N . LEU A 1 112 ? -1.065 -3.510 -17.810 1.00 65.44 112 LEU A N 1
ATOM 914 C CA . LEU A 1 112 ? -2.506 -3.740 -17.724 1.00 65.44 112 LEU A CA 1
ATOM 915 C C . LEU A 1 112 ? -3.266 -2.414 -17.553 1.00 65.44 112 LEU A C 1
ATOM 917 O O . LEU A 1 112 ? -3.342 -1.849 -16.463 1.00 65.44 112 LEU A O 1
ATOM 921 N N . ASP A 1 113 ? -3.837 -1.942 -18.657 1.00 69.12 113 ASP A N 1
ATOM 922 C CA . ASP A 1 113 ? -4.818 -0.861 -18.714 1.00 69.12 113 ASP A CA 1
ATOM 923 C C . ASP A 1 113 ? -6.199 -1.465 -19.043 1.00 69.12 113 ASP A C 1
ATOM 925 O O . ASP A 1 113 ? -6.366 -2.683 -19.053 1.00 69.12 113 ASP A O 1
ATOM 929 N N . ALA A 1 114 ? -7.215 -0.655 -19.326 1.00 63.81 114 ALA A N 1
ATOM 930 C CA . ALA A 1 114 ? -8.536 -1.128 -19.743 1.00 63.81 114 ALA A CA 1
ATOM 931 C C . ALA A 1 114 ? -8.557 -1.738 -21.164 1.00 63.81 114 ALA A C 1
ATOM 933 O O . ALA A 1 114 ? -9.573 -2.283 -21.592 1.00 63.81 114 ALA A O 1
ATOM 934 N N . THR A 1 115 ? -7.451 -1.687 -21.908 1.00 65.56 115 THR A N 1
ATOM 935 C CA . THR A 1 115 ? -7.366 -2.172 -23.294 1.00 65.56 115 THR A CA 1
ATOM 936 C C . THR A 1 115 ? -7.614 -3.676 -23.511 1.00 65.56 115 THR A C 1
ATOM 938 O O . THR A 1 115 ? -8.275 -3.998 -24.501 1.00 65.56 115 THR A O 1
ATOM 941 N N . PRO A 1 116 ? -7.215 -4.619 -22.626 1.00 64.25 116 PRO A N 1
ATOM 942 C CA . PRO A 1 116 ? -7.573 -6.029 -22.769 1.00 64.25 116 PRO A CA 1
ATOM 943 C C . PRO A 1 116 ? -9.072 -6.299 -22.630 1.00 64.25 116 PRO A C 1
ATOM 945 O O . PRO A 1 116 ? -9.579 -7.242 -23.236 1.00 64.25 116 PRO A O 1
ATOM 948 N N . LEU A 1 117 ? -9.807 -5.471 -21.877 1.00 65.88 117 LEU A N 1
ATOM 949 C CA . LEU A 1 117 ? -11.259 -5.621 -21.762 1.00 65.88 117 LEU A CA 1
ATOM 950 C C . LEU A 1 117 ? -11.944 -5.402 -23.116 1.00 65.88 117 LEU A C 1
ATOM 952 O O . LEU A 1 117 ? -12.910 -6.099 -23.414 1.00 65.88 117 LEU A O 1
ATOM 956 N N . PHE A 1 118 ? -11.407 -4.518 -23.965 1.00 68.50 118 PHE A N 1
ATOM 957 C CA . PHE A 1 118 ? -11.944 -4.298 -25.310 1.00 68.50 118 PHE A CA 1
ATOM 958 C C . PHE A 1 118 ? -11.761 -5.506 -26.240 1.00 68.50 118 PHE A C 1
ATOM 960 O O . PHE A 1 118 ? -12.630 -5.756 -27.080 1.00 68.50 118 PHE A O 1
ATOM 967 N N . TYR A 1 119 ? -10.683 -6.278 -26.063 1.00 64.81 119 TYR A N 1
ATOM 968 C CA . TYR A 1 119 ? -10.457 -7.530 -26.795 1.00 64.81 119 TYR A CA 1
ATOM 969 C C . TYR A 1 119 ? -11.408 -8.641 -26.344 1.00 64.81 119 TYR A C 1
ATOM 971 O O . TYR A 1 119 ? -11.907 -9.392 -27.170 1.00 64.81 119 TYR A O 1
ATOM 979 N N . LEU A 1 120 ? -11.725 -8.720 -25.049 1.00 67.81 120 LEU A N 1
ATOM 980 C CA . LEU A 1 120 ? -12.702 -9.695 -24.549 1.00 67.81 120 LEU A CA 1
ATOM 981 C C . LEU A 1 120 ? -14.137 -9.384 -25.004 1.00 67.81 120 LEU A C 1
ATOM 983 O O . LEU A 1 120 ? -14.956 -10.294 -25.111 1.00 67.81 120 LEU A O 1
ATOM 987 N N . THR A 1 121 ? -14.451 -8.113 -25.272 1.00 71.56 121 THR A N 1
ATOM 988 C CA . THR A 1 121 ? -15.772 -7.700 -25.772 1.00 71.56 121 THR A CA 1
ATOM 989 C C . THR A 1 121 ? -15.961 -7.865 -27.282 1.00 71.56 121 THR A C 1
ATOM 991 O O . THR A 1 121 ? -17.103 -7.830 -27.731 1.00 71.56 121 THR A O 1
ATOM 994 N N . ASN A 1 122 ? -14.889 -8.061 -28.057 1.00 60.50 122 ASN A N 1
ATOM 995 C CA . ASN A 1 122 ? -14.948 -8.297 -29.504 1.00 60.50 122 ASN A CA 1
ATOM 996 C C . ASN A 1 122 ? -14.116 -9.550 -29.845 1.00 60.50 122 ASN A C 1
ATOM 998 O O . ASN A 1 122 ? -12.922 -9.400 -30.109 1.00 60.50 122 ASN A O 1
ATOM 1002 N N . PRO A 1 123 ? -14.711 -10.758 -29.770 1.00 61.28 123 PRO A N 1
ATOM 1003 C CA . PRO A 1 123 ? -14.009 -12.012 -30.045 1.00 61.28 123 PRO A CA 1
ATOM 1004 C C . PRO A 1 123 ? -13.552 -12.144 -31.503 1.00 61.28 123 PRO A C 1
ATOM 1006 O O . PRO A 1 123 ? -14.238 -11.600 -32.401 1.00 61.28 123 PRO A O 1
#